Protein AF-A0A1N7IV45-F1 (afdb_monomer)

Solvent-accessible surface area (backbone atoms only — not comparable to full-atom values): 6564 Å² total; per-residue (Å²): 134,83,79,50,69,68,59,54,53,54,50,39,51,51,35,51,52,51,23,61,74,33,68,90,39,71,69,57,28,53,50,29,52,49,51,40,50,54,55,50,49,52,62,58,46,58,56,53,53,60,61,51,58,72,71,61,63,75,74,86,75,76,71,71,75,49,72,70,55,52,35,55,73,71,66,54,67,83,80,72,89,68,91,80,84,85,85,89,84,95,76,90,89,76,74,84,74,88,78,83,129

Radius of gyration: 33.2 Å; Cα contacts (8 Å, |Δi|>4): 28; chains: 1; bounding box: 61×57×72 Å

Mean predicted aligned error: 19.45 Å

pLDDT: mean 71.43, std 19.31, range [37.16, 96.38]

Sequence (101 aa):
MTVSNQQLLQRMNKEVEEALASHGDSARVREHVRAVQLLCDLVLEEEKTSAREEAFQPSDNNSKPTAAEVRKMMGEEPSKSKSTQKDSSDEDANGSSIFDF

InterPro domains:
  IPR035218 Protein of unknown function DUF5327 [PF17261] (1-101)

Secondary structure (DSSP, 8-state):
----HHHHHHHHHHHHHHHHHTTT-HHHHHHHHHHHHHHHHHHHHHHHHHHHHTT--------PPPHHHHHHHTT----------------------S---

Organism: NCBI:txid570947

Structure (mmCIF, N/CA/C/O backbone):
data_AF-A0A1N7IV45-F1
#
_entry.id   AF-A0A1N7IV45-F1
#
loop_
_atom_site.group_PDB
_atom_site.id
_atom_site.type_symbol
_atom_site.label_atom_id
_atom_site.label_alt_id
_atom_site.label_comp_id
_atom_site.label_asym_id
_atom_site.label_entity_id
_atom_site.label_seq_id
_atom_site.pdbx_PDB_ins_code
_atom_site.Cartn_x
_atom_site.Cartn_y
_atom_site.Cartn_z
_atom_site.occupancy
_atom_site.B_iso_or_equiv
_atom_site.auth_seq_id
_atom_site.auth_comp_id
_atom_site.auth_asym_id
_atom_site.auth_atom_id
_atom_site.pdbx_PDB_model_num
ATOM 1 N N . MET A 1 1 ? 0.639 1.103 18.678 1.00 45.38 1 MET A N 1
ATOM 2 C CA . MET A 1 1 ? 1.529 1.963 17.870 1.00 45.38 1 MET A CA 1
ATOM 3 C C . MET A 1 1 ? 0.661 2.579 16.792 1.00 45.38 1 MET A C 1
ATOM 5 O O . MET A 1 1 ? 0.274 1.855 15.892 1.00 45.38 1 MET A O 1
ATOM 9 N N . THR A 1 2 ? 0.273 3.844 16.925 1.00 55.59 2 THR A N 1
ATOM 10 C CA . THR A 1 2 ? -0.499 4.548 15.894 1.00 55.59 2 THR A CA 1
ATOM 11 C C . THR A 1 2 ? 0.498 5.095 14.881 1.00 55.59 2 THR A C 1
ATOM 13 O O . THR A 1 2 ? 1.224 6.052 15.155 1.00 55.59 2 THR A O 1
ATOM 16 N N . VAL A 1 3 ? 0.646 4.414 13.747 1.00 64.50 3 VAL A N 1
ATOM 17 C CA . VAL A 1 3 ? 1.438 4.962 12.643 1.00 64.50 3 VAL A CA 1
ATOM 18 C C . VAL A 1 3 ? 0.729 6.240 12.206 1.00 64.50 3 VAL A C 1
ATOM 20 O O . VAL A 1 3 ? -0.470 6.232 11.968 1.00 64.50 3 VAL A O 1
ATOM 23 N N . SER A 1 4 ? 1.436 7.369 12.169 1.00 83.62 4 SER A N 1
ATOM 24 C CA . SER A 1 4 ? 0.801 8.626 11.762 1.00 83.62 4 SER A CA 1
ATOM 25 C C . SER A 1 4 ? 0.451 8.561 10.275 1.00 83.62 4 SER A C 1
ATOM 27 O O . SER A 1 4 ? 1.296 8.163 9.470 1.00 83.62 4 SER A O 1
ATOM 29 N N . ASN A 1 5 ? -0.737 9.041 9.893 1.00 85.12 5 ASN A N 1
ATOM 30 C CA . ASN A 1 5 ? -1.139 9.204 8.489 1.00 85.12 5 ASN A CA 1
ATOM 31 C C . ASN A 1 5 ? -0.054 9.899 7.652 1.00 85.12 5 ASN A C 1
ATOM 33 O O . ASN A 1 5 ? 0.195 9.527 6.509 1.00 85.12 5 ASN A O 1
ATOM 37 N N . GLN A 1 6 ? 0.677 10.849 8.242 1.00 87.12 6 GLN A N 1
ATOM 38 C CA . GLN A 1 6 ? 1.796 11.515 7.579 1.00 87.12 6 GLN A CA 1
ATOM 39 C C . GLN A 1 6 ? 2.927 10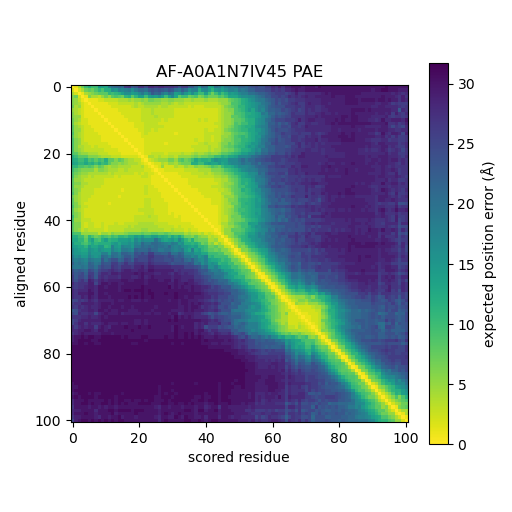.543 7.199 1.00 87.12 6 GLN A C 1
ATOM 41 O O . GLN A 1 6 ? 3.492 10.649 6.113 1.00 87.12 6 GLN A O 1
ATOM 46 N N . GLN A 1 7 ? 3.266 9.591 8.071 1.00 89.38 7 GLN A N 1
ATOM 47 C CA . GLN A 1 7 ? 4.306 8.593 7.805 1.00 89.38 7 GLN A CA 1
ATOM 48 C C . GLN A 1 7 ? 3.863 7.592 6.732 1.00 89.38 7 GLN A C 1
ATOM 50 O O . GLN A 1 7 ? 4.681 7.180 5.913 1.00 89.38 7 GLN A O 1
ATOM 55 N N . LEU A 1 8 ? 2.580 7.224 6.714 1.00 90.69 8 LEU A N 1
ATOM 56 C CA . LEU A 1 8 ? 1.987 6.379 5.674 1.00 90.69 8 LEU A CA 1
ATOM 57 C C . LEU A 1 8 ? 2.034 7.058 4.303 1.00 90.69 8 LEU A C 1
ATOM 59 O O . LEU A 1 8 ? 2.553 6.475 3.352 1.00 90.69 8 LEU A O 1
ATOM 63 N N . LEU A 1 9 ? 1.611 8.321 4.224 1.00 92.25 9 LEU A N 1
ATOM 64 C CA . LEU A 1 9 ? 1.676 9.113 2.993 1.00 92.25 9 LEU A CA 1
ATOM 65 C C . LEU A 1 9 ? 3.120 9.302 2.498 1.00 92.25 9 LEU A C 1
ATOM 67 O O . LEU A 1 9 ? 3.384 9.209 1.301 1.00 92.25 9 LEU A O 1
ATOM 71 N N . GLN A 1 10 ? 4.083 9.505 3.405 1.00 94.56 10 GLN A N 1
ATOM 72 C CA . GLN A 1 10 ? 5.504 9.555 3.039 1.00 94.56 10 GLN A CA 1
ATOM 73 C C . GLN A 1 10 ? 6.001 8.231 2.443 1.00 94.56 10 GLN A C 1
ATOM 75 O O . GLN A 1 10 ? 6.758 8.245 1.473 1.00 94.56 10 GLN A O 1
ATOM 80 N N . ARG A 1 11 ? 5.569 7.087 2.990 1.00 93.81 11 ARG A N 1
ATOM 81 C CA . ARG A 1 11 ? 5.919 5.768 2.441 1.00 93.81 11 ARG A CA 1
ATOM 82 C C . ARG A 1 11 ? 5.303 5.544 1.066 1.00 93.81 11 ARG A C 1
ATOM 84 O O . ARG A 1 11 ? 6.010 5.082 0.182 1.00 93.81 11 ARG A O 1
ATOM 91 N N . MET A 1 12 ? 4.044 5.930 0.862 1.00 94.81 12 MET A N 1
ATOM 92 C CA . MET A 1 12 ? 3.404 5.861 -0.457 1.00 94.81 12 MET A CA 1
ATOM 93 C C . MET A 1 12 ? 4.182 6.647 -1.512 1.00 94.81 12 MET A C 1
ATOM 95 O O . MET A 1 12 ? 4.446 6.118 -2.585 1.00 94.81 12 MET A O 1
ATOM 99 N N . ASN A 1 13 ? 4.594 7.882 -1.200 1.00 95.19 13 ASN A N 1
ATOM 100 C CA . ASN A 1 13 ? 5.396 8.685 -2.125 1.00 95.19 13 ASN A CA 1
ATOM 101 C C . ASN A 1 13 ? 6.703 7.988 -2.501 1.00 95.19 13 ASN A C 1
ATOM 103 O O . ASN A 1 13 ? 7.052 7.942 -3.676 1.00 95.19 13 ASN A O 1
ATOM 107 N N . LYS A 1 14 ? 7.391 7.396 -1.521 1.00 96.19 14 LYS A N 1
ATOM 108 C CA . LYS A 1 14 ? 8.626 6.656 -1.776 1.00 96.19 14 LYS A CA 1
ATOM 109 C C . LYS A 1 14 ? 8.399 5.459 -2.709 1.00 96.19 14 LYS A C 1
ATOM 111 O O . LYS A 1 14 ? 9.152 5.284 -3.659 1.00 96.19 14 LYS A O 1
ATOM 116 N N . GLU A 1 15 ? 7.345 4.675 -2.485 1.00 95.31 15 GLU A N 1
ATOM 117 C CA . GLU A 1 15 ? 6.999 3.543 -3.361 1.00 95.31 15 GLU A CA 1
ATOM 118 C C . GLU A 1 15 ? 6.660 4.000 -4.790 1.00 95.31 15 GLU A C 1
ATOM 120 O O . GLU A 1 15 ? 7.041 3.352 -5.764 1.00 95.31 15 GLU A O 1
ATOM 125 N N . VAL A 1 16 ? 5.990 5.148 -4.945 1.00 95.25 16 VAL A N 1
ATOM 126 C CA . VAL A 1 16 ? 5.707 5.737 -6.265 1.00 95.25 16 VAL A CA 1
ATOM 127 C C . VAL A 1 16 ? 6.993 6.194 -6.958 1.00 95.25 16 VAL A C 1
ATOM 129 O O . VAL A 1 16 ? 7.166 5.940 -8.150 1.00 95.25 16 VAL A O 1
ATOM 132 N N . GLU A 1 17 ? 7.915 6.833 -6.237 1.00 96.06 17 GLU A N 1
ATOM 133 C CA . GLU A 1 17 ? 9.225 7.222 -6.772 1.00 96.06 17 GLU A CA 1
ATOM 134 C C . GLU A 1 17 ? 10.044 6.001 -7.219 1.00 96.06 17 GLU A C 1
ATOM 136 O O . GLU A 1 17 ? 10.626 6.014 -8.306 1.00 96.06 17 GLU A O 1
ATOM 141 N N . GLU A 1 18 ? 10.044 4.918 -6.438 1.00 94.25 18 GLU A N 1
ATOM 142 C CA . GLU A 1 18 ? 10.729 3.666 -6.784 1.00 94.25 18 GLU A CA 1
ATOM 143 C C . GLU A 1 18 ? 10.085 2.958 -7.989 1.00 94.25 18 GLU A C 1
ATOM 145 O O . GLU A 1 18 ? 10.796 2.444 -8.864 1.00 94.25 18 GLU A O 1
ATOM 150 N N . ALA A 1 19 ? 8.754 3.008 -8.111 1.00 93.25 19 ALA A N 1
ATOM 151 C CA . ALA A 1 19 ? 8.042 2.529 -9.294 1.00 93.25 19 ALA A CA 1
ATOM 152 C C . ALA A 1 19 ? 8.437 3.320 -10.551 1.00 93.25 19 ALA A C 1
ATOM 154 O O . ALA A 1 19 ? 8.705 2.730 -11.599 1.00 93.25 19 ALA A O 1
ATOM 155 N N . LEU A 1 20 ? 8.517 4.650 -10.445 1.00 93.00 20 LEU A N 1
ATOM 156 C CA . LEU A 1 20 ? 8.948 5.523 -11.539 1.00 93.00 20 LEU A CA 1
ATOM 157 C C . LEU A 1 20 ? 10.416 5.274 -11.912 1.00 93.00 20 LEU A C 1
ATOM 159 O O . LEU A 1 20 ? 10.754 5.217 -13.096 1.00 93.00 20 LEU A O 1
ATOM 163 N N . ALA A 1 21 ? 11.291 5.054 -10.930 1.00 93.00 21 ALA A N 1
ATOM 164 C CA . ALA A 1 21 ? 12.682 4.679 -11.175 1.00 93.00 21 ALA A CA 1
ATOM 165 C C . ALA A 1 21 ? 12.793 3.315 -11.883 1.00 93.00 21 ALA A C 1
ATOM 167 O O . ALA A 1 21 ? 13.651 3.132 -12.746 1.00 93.00 21 ALA A O 1
ATOM 168 N N . SER A 1 22 ? 11.879 2.389 -11.583 1.00 89.25 22 SER A N 1
ATOM 169 C CA . SER A 1 22 ? 11.828 1.031 -12.138 1.00 89.25 22 SER A CA 1
ATOM 170 C C . SER A 1 22 ? 11.003 0.902 -13.427 1.00 89.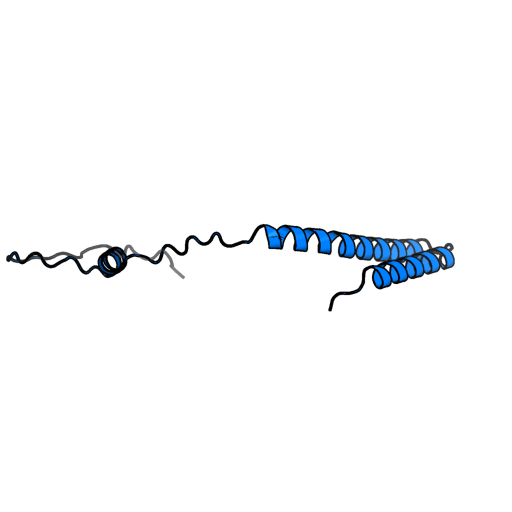25 22 SER A C 1
ATOM 172 O O . SER A 1 22 ? 10.670 -0.213 -13.819 1.00 89.25 22 SER A O 1
ATOM 174 N N . HIS A 1 23 ? 10.695 2.004 -14.123 1.00 79.94 23 HIS A N 1
ATOM 175 C CA . HIS A 1 23 ? 9.844 2.048 -15.329 1.00 79.94 23 HIS A CA 1
ATOM 176 C C . HIS A 1 23 ? 10.230 1.075 -16.463 1.00 79.94 23 HIS A C 1
ATOM 178 O O . HIS A 1 23 ? 9.399 0.779 -17.320 1.00 79.94 23 HIS A O 1
ATOM 184 N N . GLY A 1 24 ? 11.468 0.572 -16.486 1.00 84.75 24 GLY A N 1
ATOM 185 C CA . GLY A 1 24 ? 11.923 -0.446 -17.440 1.00 84.75 24 GLY A CA 1
ATOM 186 C C . GLY A 1 24 ? 11.504 -1.885 -17.106 1.00 84.75 24 GLY A C 1
ATOM 187 O O . GLY A 1 24 ? 11.592 -2.752 -17.972 1.00 84.75 24 GLY A O 1
ATOM 188 N N . ASP A 1 25 ? 11.039 -2.154 -15.883 1.00 92.50 25 ASP A N 1
ATOM 189 C CA . ASP A 1 25 ? 10.641 -3.482 -15.411 1.00 92.50 25 ASP A CA 1
ATOM 190 C C . ASP A 1 25 ? 9.188 -3.482 -14.913 1.00 92.50 25 ASP A C 1
ATOM 192 O O . ASP A 1 25 ? 8.866 -3.115 -13.780 1.00 92.50 25 ASP A O 1
ATOM 196 N N . SER A 1 26 ? 8.289 -3.962 -15.773 1.00 91.25 26 SER A N 1
ATOM 197 C CA . SER A 1 26 ? 6.855 -4.059 -15.483 1.00 91.25 26 SER A CA 1
ATOM 198 C C . SER A 1 26 ? 6.532 -4.958 -14.279 1.00 91.25 26 SER A C 1
ATOM 200 O O . SER A 1 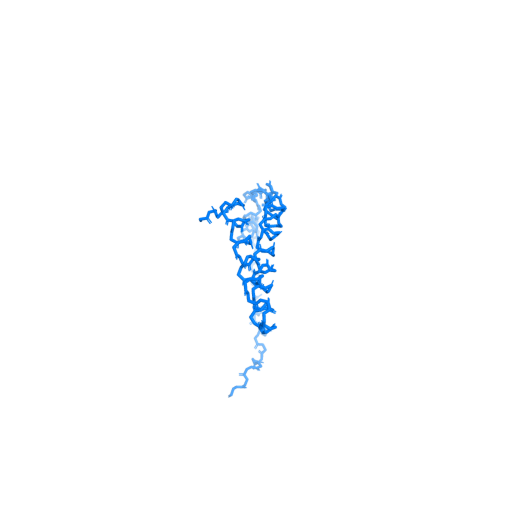26 ? 5.495 -4.775 -13.637 1.00 91.25 26 SER A O 1
ATOM 202 N N . ALA A 1 27 ? 7.378 -5.937 -13.939 1.00 93.38 27 ALA A N 1
ATOM 203 C CA . ALA A 1 27 ? 7.156 -6.760 -12.754 1.00 93.38 27 ALA A CA 1
ATOM 204 C C . ALA A 1 27 ? 7.373 -5.942 -11.475 1.00 93.38 27 ALA A C 1
ATOM 206 O O . ALA A 1 27 ? 6.486 -5.925 -10.621 1.00 93.38 27 ALA A O 1
ATOM 207 N N . ARG A 1 28 ? 8.479 -5.193 -11.401 1.00 92.00 28 ARG A N 1
ATOM 208 C CA . ARG A 1 28 ? 8.791 -4.314 -10.263 1.00 92.00 28 ARG A CA 1
ATOM 209 C C . ARG A 1 28 ? 7.803 -3.169 -10.109 1.00 92.00 28 ARG A C 1
ATOM 211 O O . ARG A 1 28 ? 7.338 -2.912 -9.007 1.00 92.00 28 ARG A O 1
ATOM 218 N N . VAL A 1 29 ? 7.395 -2.536 -11.210 1.00 93.69 29 VAL A N 1
ATOM 219 C CA . VAL A 1 29 ? 6.358 -1.489 -11.162 1.00 93.69 29 VAL A CA 1
ATOM 220 C C . VAL A 1 29 ? 5.065 -2.028 -10.543 1.00 93.69 29 VAL A C 1
ATOM 222 O O . VAL A 1 29 ? 4.467 -1.377 -9.690 1.00 93.69 29 VAL A O 1
ATOM 225 N N . ARG A 1 30 ? 4.637 -3.242 -10.919 1.00 94.56 30 ARG A N 1
ATOM 226 C CA . ARG A 1 30 ? 3.432 -3.864 -10.342 1.00 94.56 30 ARG A CA 1
ATOM 227 C C . ARG A 1 30 ? 3.587 -4.194 -8.859 1.00 94.56 30 ARG A C 1
ATOM 229 O O . ARG A 1 30 ? 2.589 -4.163 -8.146 1.00 94.56 30 ARG A O 1
ATOM 236 N N . GLU A 1 31 ? 4.790 -4.523 -8.406 1.00 94.75 31 GLU A N 1
ATOM 237 C CA . GLU A 1 31 ? 5.077 -4.775 -6.993 1.00 94.75 31 GLU A CA 1
ATOM 238 C C . GLU A 1 31 ? 4.941 -3.494 -6.160 1.00 94.75 31 GLU A C 1
ATOM 240 O O . GLU A 1 31 ? 4.159 -3.475 -5.210 1.00 94.75 31 GLU A O 1
ATOM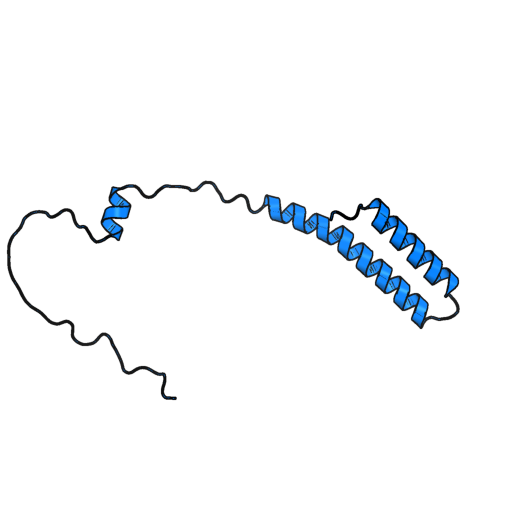 245 N N . HIS A 1 32 ? 5.578 -2.399 -6.581 1.00 94.81 32 HIS A N 1
ATOM 246 C CA . HIS A 1 32 ? 5.455 -1.101 -5.907 1.00 94.81 32 HIS A CA 1
ATOM 247 C C . HIS A 1 32 ? 4.009 -0.582 -5.905 1.00 94.81 32 HIS A C 1
ATOM 249 O O . HIS A 1 32 ? 3.512 -0.102 -4.889 1.00 94.81 32 HIS A O 1
ATOM 255 N N . VAL A 1 33 ? 3.272 -0.752 -7.008 1.00 94.38 33 VAL A N 1
ATOM 256 C CA . VAL A 1 33 ? 1.845 -0.384 -7.061 1.00 94.38 33 VAL A CA 1
ATOM 257 C C . VAL A 1 33 ? 1.007 -1.212 -6.078 1.00 94.38 33 VAL A C 1
ATOM 259 O O . VAL A 1 33 ? 0.119 -0.663 -5.426 1.00 94.38 33 VAL A O 1
ATOM 262 N N . ARG A 1 34 ? 1.293 -2.512 -5.915 1.00 96.38 34 ARG A N 1
ATOM 263 C CA . ARG A 1 34 ? 0.629 -3.341 -4.892 1.00 96.38 34 ARG A CA 1
ATOM 264 C C . ARG A 1 34 ? 0.962 -2.871 -3.479 1.00 96.38 34 ARG A C 1
ATOM 266 O O . ARG A 1 34 ? 0.070 -2.867 -2.635 1.00 96.38 34 ARG A O 1
ATOM 273 N N . ALA A 1 35 ? 2.204 -2.461 -3.223 1.00 94.88 35 ALA A N 1
ATOM 274 C CA . ALA A 1 35 ? 2.593 -1.897 -1.934 1.00 94.88 35 ALA A CA 1
ATOM 275 C C . ALA A 1 35 ? 1.798 -0.617 -1.626 1.00 94.88 35 ALA A C 1
ATOM 277 O O . ALA A 1 35 ? 1.231 -0.497 -0.544 1.00 94.88 35 ALA A O 1
ATOM 278 N N . VAL A 1 36 ? 1.660 0.292 -2.597 1.00 95.38 36 VAL A N 1
ATOM 279 C CA . VAL A 1 36 ? 0.824 1.497 -2.453 1.00 95.38 36 VAL A CA 1
ATOM 280 C C . VAL A 1 36 ? -0.635 1.135 -2.166 1.00 95.38 36 VAL A C 1
ATOM 282 O O . VAL A 1 36 ? -1.230 1.723 -1.267 1.00 95.38 36 VAL A O 1
ATOM 285 N N . GLN A 1 37 ? -1.199 0.147 -2.869 1.00 95.94 37 GLN A N 1
ATOM 286 C CA . GLN A 1 37 ? -2.568 -0.315 -2.623 1.00 95.94 37 GLN A CA 1
ATOM 287 C C . GLN A 1 37 ? -2.759 -0.799 -1.176 1.00 95.94 37 GLN A C 1
ATOM 289 O O . GLN A 1 37 ? -3.689 -0.357 -0.509 1.00 95.94 37 GLN A O 1
ATOM 294 N N . LEU A 1 38 ? -1.848 -1.631 -0.666 1.00 94.38 38 LEU A N 1
ATOM 295 C CA . LEU A 1 38 ? -1.876 -2.108 0.724 1.00 94.38 38 LEU A CA 1
ATOM 296 C C . LEU A 1 38 ? -1.802 -0.958 1.738 1.00 94.38 38 LEU A C 1
ATOM 298 O O . LEU A 1 38 ? -2.496 -0.979 2.753 1.00 94.38 38 LEU A O 1
ATOM 302 N N . LEU A 1 39 ? -0.970 0.053 1.471 1.00 92.56 39 LEU A N 1
ATOM 303 C CA . LEU A 1 39 ? -0.875 1.234 2.330 1.00 92.56 39 LEU A CA 1
ATOM 304 C C . LEU A 1 39 ? -2.180 2.045 2.314 1.00 92.56 39 LEU A C 1
ATOM 306 O O . LEU A 1 39 ? -2.568 2.571 3.354 1.00 92.56 39 LEU A O 1
ATOM 310 N N . CYS A 1 40 ? -2.863 2.143 1.167 1.00 92.75 40 CYS A N 1
ATOM 311 C CA . CYS A 1 40 ? -4.174 2.796 1.072 1.00 92.75 40 CYS A CA 1
ATOM 312 C C . CYS A 1 40 ? -5.222 2.041 1.888 1.00 92.75 40 CYS A C 1
ATOM 314 O O . CYS A 1 40 ? -5.969 2.659 2.644 1.00 92.75 40 CYS A O 1
ATOM 316 N N . ASP A 1 41 ? -5.257 0.716 1.747 1.00 91.69 41 ASP A N 1
ATOM 317 C CA . ASP A 1 41 ? -6.215 -0.134 2.449 1.00 91.69 41 ASP A CA 1
ATOM 318 C C . ASP A 1 41 ? -6.057 0.011 3.971 1.00 91.69 41 ASP A C 1
ATOM 320 O O . ASP A 1 41 ? -7.050 0.194 4.671 1.00 91.69 41 ASP A O 1
ATOM 324 N N . LEU A 1 42 ? -4.818 0.061 4.475 1.00 89.56 42 LEU A N 1
ATOM 325 C CA . LEU A 1 42 ? -4.541 0.255 5.901 1.00 89.56 42 LEU A CA 1
ATOM 326 C C . LEU A 1 42 ? -5.084 1.590 6.439 1.00 89.56 42 LEU A C 1
ATOM 328 O O . LEU A 1 42 ? -5.692 1.616 7.506 1.00 89.56 42 LEU A O 1
ATOM 332 N N . VAL A 1 43 ? -4.916 2.688 5.695 1.00 87.94 43 VAL A N 1
ATOM 333 C CA . VAL A 1 43 ? -5.437 4.011 6.096 1.00 87.94 43 VAL A CA 1
ATOM 334 C C . VAL A 1 43 ? -6.971 4.010 6.145 1.00 87.94 43 VAL A C 1
ATOM 336 O O . VAL A 1 43 ? -7.565 4.600 7.045 1.00 87.94 43 VAL A O 1
ATOM 339 N N . LEU A 1 44 ? -7.623 3.333 5.197 1.00 87.56 44 LEU A N 1
ATOM 340 C CA . LEU A 1 44 ? -9.086 3.269 5.110 1.00 87.56 44 LEU A CA 1
ATOM 341 C C . LEU A 1 44 ? -9.711 2.280 6.111 1.00 87.56 44 LEU A C 1
ATOM 343 O O . LEU A 1 44 ? -10.888 2.408 6.459 1.00 87.56 44 LEU A O 1
ATOM 347 N N . GLU A 1 45 ? -8.967 1.270 6.562 1.00 81.00 45 GLU A N 1
ATOM 348 C CA . GLU A 1 45 ? -9.421 0.329 7.592 1.00 81.00 45 GLU A CA 1
ATOM 349 C C . GLU A 1 45 ? -9.465 0.962 8.990 1.00 81.00 45 GLU A C 1
ATOM 351 O O . GLU A 1 45 ? -10.415 0.691 9.730 1.00 81.00 45 GLU A O 1
ATOM 356 N N . GLU A 1 46 ? -8.525 1.854 9.328 1.00 67.62 46 GLU A N 1
ATOM 357 C CA . GLU A 1 46 ? -8.516 2.575 10.615 1.00 67.62 46 GLU A CA 1
ATOM 358 C C . GLU A 1 46 ? -9.779 3.446 10.822 1.00 67.62 46 GLU A C 1
ATOM 360 O O . GLU A 1 46 ? -10.293 3.567 11.943 1.00 67.62 46 GLU A O 1
ATOM 365 N N . GLU A 1 47 ? -10.355 3.998 9.745 1.00 59.91 47 GLU A N 1
ATOM 366 C CA . GLU A 1 47 ? -11.641 4.713 9.811 1.00 59.91 47 GLU A CA 1
ATOM 367 C C . GLU A 1 47 ? -12.811 3.768 10.141 1.00 59.91 47 GLU A C 1
ATOM 369 O O . GLU A 1 47 ? -13.715 4.120 10.905 1.00 59.91 47 GLU A O 1
ATOM 374 N N . LYS A 1 48 ? -12.793 2.536 9.615 1.00 58.78 48 LYS A N 1
ATOM 375 C CA . LYS A 1 48 ? -13.868 1.552 9.833 1.00 58.78 48 LYS A CA 1
ATOM 376 C C . LYS A 1 48 ? -13.852 0.966 11.240 1.00 58.78 48 LYS A C 1
ATOM 378 O O . LYS A 1 48 ? -14.920 0.670 11.778 1.00 58.78 48 LYS A O 1
ATOM 383 N N . THR A 1 49 ? -12.678 0.783 11.843 1.00 55.34 49 THR A N 1
ATOM 384 C CA . THR A 1 49 ? -12.575 0.307 13.231 1.00 55.34 49 THR A CA 1
ATOM 385 C C . THR A 1 49 ? -13.061 1.364 14.215 1.00 55.34 49 THR A C 1
ATOM 387 O O . THR A 1 49 ? -13.845 1.036 15.102 1.00 55.34 49 THR A O 1
ATOM 390 N N . SER A 1 50 ? -12.729 2.637 13.983 1.00 54.28 50 SER A N 1
ATOM 391 C CA . SER A 1 50 ? -13.209 3.753 14.812 1.00 54.28 50 SER A CA 1
ATOM 392 C C . SER A 1 50 ? -14.740 3.895 14.762 1.00 54.28 50 SER A C 1
ATOM 394 O O . SER A 1 50 ? -15.384 4.097 15.787 1.00 54.28 50 SER A O 1
ATOM 396 N N . ALA A 1 51 ? -15.357 3.692 13.592 1.00 53.34 51 ALA A N 1
ATOM 397 C CA . ALA A 1 51 ? -16.818 3.707 13.458 1.00 53.34 51 ALA A CA 1
ATOM 398 C C . ALA A 1 51 ? -17.516 2.487 14.100 1.00 53.34 51 ALA A C 1
ATOM 400 O O . ALA A 1 51 ? -18.693 2.559 14.454 1.00 53.34 51 ALA A O 1
ATOM 401 N N . ARG A 1 52 ? -16.816 1.353 14.249 1.00 51.84 52 ARG A N 1
ATOM 402 C CA . ARG A 1 52 ? -17.363 0.128 14.856 1.00 51.84 52 ARG A CA 1
ATOM 403 C C . ARG A 1 52 ? -17.275 0.132 16.383 1.00 51.84 52 ARG A C 1
ATOM 405 O O . ARG A 1 52 ? -18.119 -0.489 17.025 1.00 51.84 52 ARG A O 1
ATOM 412 N N . GLU A 1 53 ? -16.303 0.834 16.958 1.00 50.44 53 GLU A N 1
ATOM 413 C CA . GLU A 1 53 ? -16.177 1.000 18.412 1.00 50.44 53 GLU A CA 1
ATOM 414 C C . GLU A 1 53 ? -17.290 1.892 18.995 1.00 50.44 53 GLU A C 1
ATOM 416 O O . GLU A 1 53 ? -17.804 1.600 20.072 1.00 50.44 53 GLU A O 1
ATOM 421 N N . GLU A 1 54 ? -17.783 2.877 18.237 1.00 52.56 54 GLU A N 1
ATOM 422 C CA . GLU A 1 54 ? -18.959 3.693 18.602 1.00 52.56 54 GLU A CA 1
ATOM 423 C C . GLU A 1 54 ? -20.280 2.888 18.614 1.00 52.56 54 GLU A C 1
ATOM 425 O O . GLU A 1 54 ? -21.235 3.248 19.305 1.00 52.56 54 GLU A O 1
ATOM 430 N N . ALA A 1 55 ? -20.349 1.768 17.882 1.00 53.91 55 ALA A N 1
ATOM 431 C CA . ALA A 1 55 ? -21.537 0.909 17.803 1.00 53.91 55 ALA A CA 1
ATOM 432 C C . ALA A 1 55 ? -21.597 -0.168 18.904 1.00 53.91 55 ALA A C 1
ATOM 434 O O . ALA A 1 55 ? -22.595 -0.881 19.015 1.00 53.91 55 ALA A O 1
ATOM 435 N N . PHE A 1 56 ? -20.547 -0.291 19.719 1.00 49.22 56 PHE A N 1
ATOM 436 C CA . PHE A 1 56 ? -20.475 -1.210 20.854 1.00 49.22 56 PHE A CA 1
ATOM 437 C C . PHE A 1 56 ? -20.453 -0.437 22.177 1.00 49.22 56 PHE A C 1
ATOM 439 O O . PHE A 1 56 ? -19.685 -0.744 23.082 1.00 49.22 56 PHE A O 1
ATOM 446 N N . GLN A 1 57 ? -21.340 0.548 22.334 1.00 52.34 57 GLN A N 1
ATOM 447 C CA . GLN A 1 57 ? -21.798 0.877 23.680 1.00 52.34 57 GLN A CA 1
ATOM 448 C C . GLN A 1 57 ? -22.659 -0.302 24.151 1.00 52.34 57 GLN A C 1
ATOM 450 O O . GLN A 1 57 ? -23.741 -0.508 23.587 1.00 52.34 57 GLN A O 1
ATOM 455 N N . PRO A 1 58 ? -22.226 -1.116 25.137 1.00 54.03 58 PRO A N 1
ATOM 456 C CA . PRO A 1 58 ? -23.158 -2.010 25.792 1.00 54.03 58 PRO A CA 1
ATOM 457 C C . PRO A 1 58 ? -24.232 -1.100 26.377 1.00 54.03 58 PRO A C 1
ATOM 459 O O . PRO A 1 58 ? -23.953 -0.280 27.247 1.00 54.03 58 PRO A O 1
ATOM 462 N N . SER A 1 59 ? -25.447 -1.180 25.834 1.00 52.41 59 SER A N 1
ATOM 463 C CA . SER A 1 59 ? -26.591 -0.543 26.469 1.00 52.41 59 SER A CA 1
ATOM 464 C C . SER A 1 59 ? -26.571 -0.977 27.926 1.00 52.41 59 SER A C 1
ATOM 466 O O . SER A 1 59 ? -26.505 -2.176 28.204 1.00 52.41 59 SER A O 1
ATOM 468 N N . ASP A 1 60 ? -26.578 0.003 28.823 1.00 49.97 60 ASP A N 1
ATOM 469 C CA . ASP A 1 60 ? -26.610 -0.120 30.278 1.00 49.97 60 ASP A CA 1
ATOM 470 C C . ASP A 1 60 ? -27.935 -0.763 30.745 1.00 49.97 60 ASP A C 1
ATOM 472 O O . ASP A 1 60 ? -28.647 -0.272 31.612 1.00 49.97 60 ASP A O 1
ATOM 476 N N . ASN A 1 61 ? -28.289 -1.919 30.187 1.00 52.62 61 ASN A N 1
ATOM 477 C CA . ASN A 1 61 ? -29.305 -2.817 30.710 1.00 52.62 61 ASN A CA 1
ATOM 478 C C . ASN A 1 61 ? -28.677 -3.688 31.801 1.00 52.62 61 ASN A C 1
ATOM 480 O O . ASN A 1 61 ? -28.894 -4.897 31.863 1.00 52.62 61 ASN A O 1
ATOM 484 N N . ASN A 1 62 ? -27.923 -3.062 32.708 1.00 51.53 62 ASN A N 1
ATOM 485 C CA . ASN A 1 62 ? -27.615 -3.632 34.010 1.00 51.53 62 ASN A CA 1
ATOM 486 C C . ASN A 1 62 ? -28.880 -3.571 34.881 1.00 51.53 62 ASN A C 1
ATOM 488 O O . ASN A 1 62 ? -28.917 -2.944 35.941 1.00 51.53 62 ASN A O 1
ATOM 492 N N . SER A 1 63 ? -29.947 -4.219 34.410 1.00 62.34 63 SER A N 1
ATOM 493 C CA . SER A 1 63 ? -31.070 -4.582 35.253 1.00 62.34 63 SER A CA 1
ATOM 494 C C . SER A 1 63 ? -30.559 -5.705 36.140 1.00 62.34 63 SER A C 1
ATOM 496 O O . SER A 1 63 ? -30.664 -6.884 35.805 1.00 62.34 63 SER A O 1
ATOM 498 N N . LYS A 1 64 ? -29.894 -5.324 37.238 1.00 65.81 64 LYS A N 1
ATOM 499 C CA . LYS A 1 64 ? -29.476 -6.261 38.278 1.00 65.81 64 LYS A CA 1
ATOM 500 C C . LYS A 1 64 ? -30.701 -7.113 38.617 1.00 65.81 64 LYS A C 1
ATOM 502 O O . LYS A 1 64 ? -31.724 -6.529 38.987 1.00 65.81 64 LYS A O 1
ATOM 507 N N . PRO A 1 65 ? -30.635 -8.446 38.469 1.00 64.31 65 PRO A N 1
ATOM 508 C CA . PRO A 1 65 ? -31.774 -9.293 38.768 1.00 64.31 65 PRO A CA 1
ATOM 509 C C . PRO A 1 65 ? -32.185 -9.035 40.214 1.00 64.31 65 PRO A C 1
ATOM 511 O O . PRO A 1 65 ? -31.349 -8.994 41.124 1.00 64.31 65 PRO A O 1
ATOM 514 N N . THR A 1 66 ? -33.473 -8.774 40.423 1.00 73.81 66 THR A N 1
ATOM 515 C CA . THR A 1 66 ? -33.975 -8.518 41.773 1.00 73.81 66 THR A CA 1
ATOM 516 C C . THR A 1 66 ? -33.778 -9.766 42.632 1.00 73.81 66 THR A C 1
ATOM 518 O O . THR A 1 66 ? -33.794 -10.891 42.135 1.00 73.81 66 THR A O 1
ATOM 521 N N . ALA A 1 67 ? -33.609 -9.592 43.946 1.00 72.12 67 ALA A N 1
ATOM 522 C CA . ALA A 1 67 ? -33.383 -10.715 44.863 1.00 72.12 67 ALA A CA 1
ATOM 523 C C . ALA A 1 67 ? -34.477 -11.802 44.764 1.00 72.12 67 ALA A C 1
ATOM 525 O O . ALA A 1 67 ? -34.201 -12.981 44.962 1.00 72.12 67 ALA A O 1
ATOM 526 N N . ALA A 1 68 ? -35.705 -11.418 44.399 1.00 71.44 68 ALA A N 1
ATOM 527 C CA . ALA A 1 68 ? -36.809 -12.342 44.147 1.00 71.44 68 ALA A CA 1
ATOM 528 C C . ALA A 1 68 ? -36.606 -13.204 42.884 1.00 71.44 68 ALA A C 1
ATOM 530 O O . ALA A 1 68 ? -36.958 -14.381 42.877 1.00 71.44 68 ALA A O 1
ATOM 531 N N . GLU A 1 69 ? -36.018 -12.637 41.833 1.00 73.38 69 GLU A N 1
ATOM 532 C CA . GLU A 1 69 ? -35.702 -13.319 40.573 1.00 73.38 69 GLU A CA 1
ATOM 533 C C . GLU A 1 69 ? -34.548 -14.308 40.747 1.00 73.38 69 GLU A C 1
ATOM 535 O O . GLU A 1 69 ? -34.650 -15.458 40.323 1.00 73.38 69 GLU A O 1
ATOM 540 N N . VAL A 1 70 ? -33.496 -13.893 41.462 1.00 77.56 70 VAL A N 1
ATOM 541 C CA . VAL A 1 70 ? -32.357 -14.761 41.806 1.00 77.56 70 VAL A CA 1
ATOM 542 C C . VAL A 1 70 ? -32.817 -15.947 42.655 1.00 77.56 70 VAL A C 1
ATOM 544 O O . VAL A 1 70 ? -32.429 -17.084 42.395 1.00 77.56 70 VAL A O 1
ATOM 547 N N . ARG A 1 71 ? -33.707 -15.708 43.627 1.00 74.12 71 ARG A N 1
ATOM 548 C CA . ARG A 1 71 ? -34.263 -16.767 44.477 1.00 74.12 71 ARG A CA 1
ATOM 549 C C . ARG A 1 71 ? -35.079 -17.791 43.684 1.00 74.12 71 ARG A C 1
ATOM 551 O O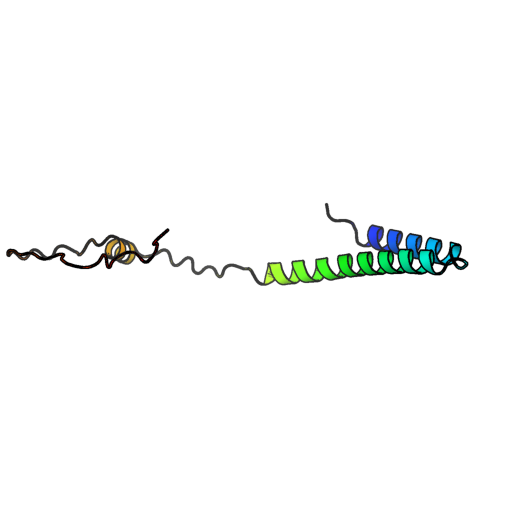 . ARG A 1 71 ? -34.968 -18.989 43.927 1.00 74.12 71 ARG A O 1
ATOM 558 N N . LYS A 1 72 ? -35.845 -17.324 42.693 1.00 76.50 72 LYS A N 1
ATOM 559 C CA . LYS A 1 72 ? -36.620 -18.186 41.793 1.00 76.50 72 LYS A CA 1
ATOM 560 C C . LYS A 1 72 ? -35.723 -19.027 40.877 1.00 76.50 72 LYS A C 1
ATOM 562 O O . LYS A 1 72 ? -36.051 -20.178 40.614 1.00 76.50 72 LYS A O 1
ATOM 567 N N . MET A 1 73 ? -34.585 -18.488 40.429 1.00 73.75 73 MET A N 1
ATOM 568 C CA . MET A 1 73 ? -33.589 -19.243 39.653 1.00 73.75 73 MET A CA 1
ATOM 569 C C . MET A 1 73 ? -32.836 -20.282 40.496 1.00 73.75 73 MET A C 1
ATOM 571 O O . MET A 1 73 ? -32.509 -21.348 39.986 1.00 73.75 73 MET A O 1
ATOM 575 N N . MET A 1 74 ? -32.600 -20.009 41.784 1.00 75.88 74 MET A N 1
ATOM 576 C CA . MET A 1 74 ? -32.007 -20.970 42.728 1.00 75.88 74 MET A CA 1
ATOM 577 C C . MET A 1 74 ? -32.967 -22.092 43.162 1.00 75.88 74 MET A C 1
ATOM 579 O O . MET A 1 74 ? -32.596 -22.920 43.990 1.00 75.88 74 MET A O 1
ATOM 583 N N . GLY A 1 75 ? -34.189 -22.139 42.616 1.00 65.38 75 GLY A N 1
ATOM 584 C CA . GLY A 1 75 ? -35.176 -23.167 42.951 1.00 65.38 75 GLY A CA 1
ATOM 585 C C . GLY A 1 75 ? -35.723 -23.050 44.375 1.00 65.38 75 GLY A C 1
ATOM 586 O O . GLY A 1 75 ? -36.363 -23.975 44.868 1.00 65.38 75 GLY A O 1
ATOM 587 N N . GLU A 1 76 ? -35.494 -21.920 45.047 1.00 60.72 76 GLU A N 1
ATOM 588 C CA . GLU A 1 76 ? -36.018 -21.681 46.384 1.00 60.72 76 GLU A CA 1
ATOM 589 C C . GLU A 1 76 ? -37.447 -21.139 46.255 1.00 60.72 76 GLU A C 1
ATOM 591 O O . GLU A 1 76 ? -37.708 -19.931 46.261 1.00 60.72 76 GLU A O 1
ATOM 596 N N . GLU A 1 77 ? -38.408 -22.046 46.089 1.00 61.47 77 GLU A N 1
ATOM 597 C CA . GLU A 1 77 ? -39.809 -21.689 46.275 1.00 61.47 77 GLU A CA 1
ATOM 598 C C . GLU A 1 77 ? -39.995 -21.158 47.706 1.00 61.47 77 GLU A C 1
ATOM 600 O O . GLU A 1 77 ? -39.468 -21.753 48.654 1.00 61.47 77 GLU A O 1
ATOM 605 N N . PRO A 1 78 ? -40.731 -20.049 47.923 1.00 49.78 78 PRO A N 1
ATOM 606 C CA . PRO A 1 78 ? -41.126 -19.687 49.270 1.00 49.78 78 PRO A CA 1
ATOM 607 C C . PRO A 1 78 ? -41.960 -20.847 49.794 1.00 49.78 78 PRO A C 1
ATOM 609 O O . PRO A 1 78 ? -43.066 -21.089 49.309 1.00 49.78 78 PRO A O 1
ATOM 612 N N . SER A 1 79 ? -41.394 -21.569 50.757 1.00 48.84 79 SER A N 1
ATOM 613 C CA . SER A 1 79 ? -42.013 -22.686 51.447 1.00 48.84 79 SER A CA 1
ATOM 614 C C . SER A 1 79 ? -43.310 -22.211 52.097 1.00 48.84 79 SER A C 1
ATOM 616 O O . SER A 1 79 ? -43.379 -21.826 53.263 1.00 48.84 79 SER A O 1
ATOM 618 N N . LYS A 1 80 ? -44.391 -22.238 51.316 1.00 45.56 80 LYS A N 1
ATOM 619 C CA . LYS A 1 80 ? -45.738 -22.335 51.848 1.00 45.56 80 LYS A CA 1
ATOM 620 C C . LYS A 1 80 ? -45.788 -23.703 52.495 1.00 45.56 80 LYS A C 1
ATOM 622 O O . LYS A 1 80 ? -45.934 -24.721 51.829 1.00 45.56 80 LYS A O 1
ATOM 627 N N . SER A 1 81 ? -45.606 -23.693 53.805 1.00 47.94 81 SER A N 1
ATOM 628 C CA . SER A 1 81 ? -45.927 -24.782 54.706 1.00 47.94 81 SER A CA 1
ATOM 629 C C . SER A 1 81 ? -47.257 -25.422 54.306 1.00 47.94 81 SER A C 1
ATOM 631 O O . SER A 1 81 ? -48.335 -24.895 54.577 1.00 47.94 81 SER A O 1
ATOM 633 N N . LYS A 1 82 ? -47.178 -26.572 53.639 1.00 38.41 82 LYS A N 1
ATOM 634 C CA . LYS A 1 82 ? -48.256 -27.551 53.566 1.00 38.41 82 LYS A CA 1
ATOM 635 C C . LYS A 1 82 ? -47.654 -28.924 53.296 1.00 38.41 82 LYS A C 1
ATOM 637 O O . LYS A 1 82 ? -47.208 -29.242 52.205 1.00 38.41 82 LYS A O 1
ATOM 642 N N . SER A 1 83 ? -47.607 -29.678 54.386 1.00 43.47 83 SER A N 1
ATOM 643 C CA . SER A 1 83 ? -47.690 -31.132 54.466 1.00 43.47 83 SER A CA 1
ATOM 644 C C . SER A 1 83 ? -48.214 -31.830 53.202 1.00 43.47 83 SER A C 1
ATOM 646 O O . SER A 1 83 ? -49.280 -31.458 52.706 1.00 43.47 83 SER A O 1
ATOM 648 N N . THR A 1 84 ? -47.519 -32.898 52.787 1.00 37.16 84 THR A N 1
ATOM 649 C CA . THR A 1 84 ? -48.023 -34.293 52.730 1.00 37.16 84 THR A CA 1
ATOM 650 C C . THR A 1 84 ? -47.392 -35.075 51.561 1.00 37.16 84 THR A C 1
ATOM 652 O O . THR A 1 84 ? -47.666 -34.798 50.406 1.00 37.16 84 THR A O 1
ATOM 655 N N . GLN A 1 85 ? -46.553 -36.0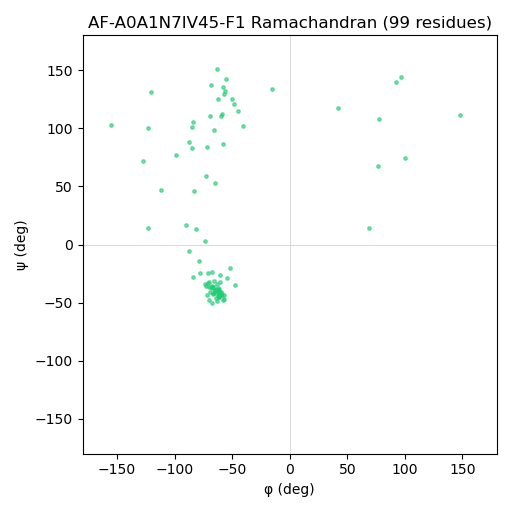57 51.918 1.00 38.72 85 GLN A N 1
ATOM 656 C CA . GLN A 1 85 ? -46.328 -37.377 51.291 1.00 38.72 85 GLN A CA 1
ATOM 657 C C . GLN A 1 85 ? -46.247 -37.563 49.750 1.00 38.72 85 GLN A C 1
ATOM 659 O O . GLN A 1 85 ? -47.267 -37.586 49.078 1.00 38.72 85 GLN A O 1
ATOM 664 N N . LYS A 1 86 ? -45.050 -38.025 49.327 1.00 38.84 86 LYS A N 1
ATOM 665 C 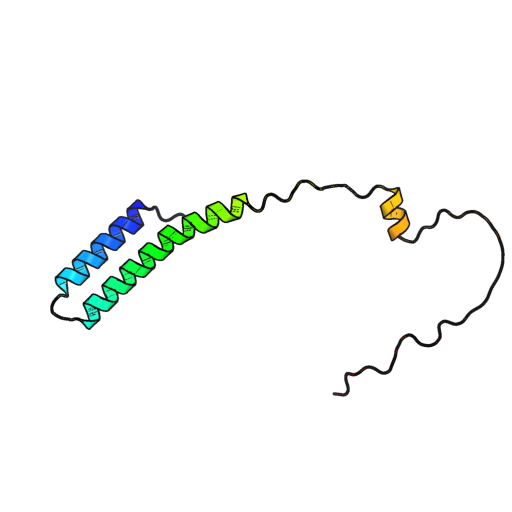CA . LYS A 1 86 ? -44.747 -39.382 48.787 1.00 38.84 86 LYS A CA 1
ATOM 666 C C . LYS A 1 86 ? -44.819 -39.642 47.260 1.00 38.84 86 LYS A C 1
ATOM 668 O O . LYS A 1 86 ? -45.786 -39.277 46.611 1.00 38.84 86 LYS A O 1
ATOM 673 N N . ASP A 1 87 ? -43.819 -40.435 46.827 1.00 39.00 87 ASP A N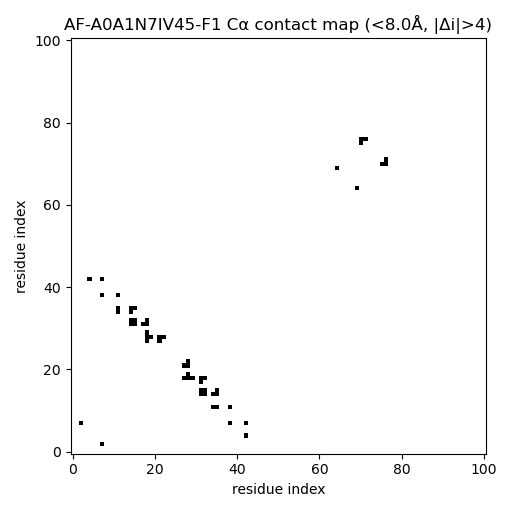 1
ATOM 674 C CA . ASP A 1 87 ? -43.696 -41.307 45.630 1.00 39.00 87 ASP A CA 1
ATOM 675 C C . ASP A 1 87 ? -43.392 -40.608 44.283 1.00 39.00 87 ASP A C 1
ATOM 677 O O . ASP A 1 87 ? -44.161 -39.767 43.844 1.00 39.00 87 ASP A O 1
ATOM 681 N N . SER A 1 88 ? -42.183 -40.710 43.703 1.00 41.56 88 SER A N 1
ATOM 682 C CA . SER A 1 88 ? -41.426 -41.834 43.086 1.00 41.56 88 SER A CA 1
ATOM 683 C C . SER A 1 88 ? -41.565 -41.879 41.549 1.00 41.56 88 SER A C 1
ATOM 685 O O . SER A 1 88 ? -42.612 -41.524 41.020 1.00 41.56 88 SER A O 1
ATOM 687 N N . SER A 1 89 ? -40.465 -42.279 40.882 1.00 41.56 89 SER A N 1
ATOM 688 C CA . SER A 1 89 ? -40.266 -42.507 39.430 1.00 41.56 89 SER A CA 1
ATOM 689 C C . SER A 1 89 ? -39.566 -41.398 38.618 1.00 41.56 89 SER A C 1
ATOM 691 O O . SER A 1 89 ? -40.181 -40.730 37.794 1.00 41.56 89 SER A O 1
ATOM 693 N N . ASP A 1 90 ? -38.243 -41.289 38.792 1.00 44.44 90 ASP A N 1
ATOM 694 C CA . ASP A 1 90 ? -37.310 -40.868 37.733 1.00 44.44 90 ASP A CA 1
ATOM 695 C C . ASP A 1 90 ? -36.896 -42.126 36.943 1.00 44.44 90 ASP A C 1
ATOM 697 O O . ASP A 1 90 ? -35.920 -42.796 37.284 1.00 44.44 90 ASP A O 1
ATOM 701 N N . GLU A 1 91 ? -37.665 -42.486 35.917 1.00 49.81 91 GLU A N 1
ATOM 702 C CA . GLU A 1 91 ? -37.272 -43.483 34.914 1.00 49.81 91 GLU A CA 1
ATOM 703 C C . GLU A 1 91 ? -37.282 -42.814 33.526 1.00 49.81 91 GLU A C 1
ATOM 705 O O . GLU A 1 91 ? -38.246 -42.148 33.157 1.00 49.81 91 GLU A O 1
ATOM 710 N N . ASP A 1 92 ? -36.186 -43.007 32.780 1.00 56.25 92 ASP A N 1
ATOM 711 C CA . ASP A 1 92 ? -36.002 -42.714 31.345 1.00 56.25 92 ASP A CA 1
ATOM 712 C C . ASP A 1 92 ? -35.776 -41.263 30.865 1.00 56.25 92 ASP A C 1
ATOM 714 O O . ASP A 1 92 ? -36.530 -40.717 30.062 1.00 56.25 92 ASP A O 1
ATOM 718 N N . ALA A 1 93 ? -34.625 -40.672 31.218 1.00 58.66 93 ALA A N 1
ATOM 719 C CA . ALA A 1 93 ? -34.104 -39.470 30.538 1.00 58.66 93 ALA A CA 1
ATOM 720 C C . ALA A 1 93 ? -32.682 -39.621 29.954 1.00 58.66 93 ALA A C 1
ATOM 722 O O . ALA A 1 93 ? -32.062 -38.625 29.590 1.00 58.66 93 ALA A O 1
ATOM 723 N N . ASN A 1 94 ? -32.155 -40.845 29.836 1.00 57.47 94 ASN A N 1
ATOM 724 C CA . ASN A 1 94 ? -30.854 -41.097 29.206 1.00 57.47 94 ASN A CA 1
ATOM 725 C C . ASN A 1 94 ? -30.993 -42.168 28.115 1.00 57.47 94 ASN A C 1
ATOM 727 O O . ASN A 1 94 ? -30.584 -43.316 28.271 1.00 57.47 94 ASN A O 1
ATOM 731 N N . GLY A 1 95 ? -31.622 -41.773 27.003 1.00 62.91 95 GLY A N 1
ATOM 732 C CA . GLY A 1 95 ? -31.660 -42.569 25.778 1.00 62.91 95 GLY A CA 1
ATOM 733 C C . GLY A 1 95 ? -30.246 -42.927 25.313 1.00 62.91 95 GLY A C 1
ATOM 734 O O . GLY A 1 95 ? -29.316 -42.133 25.456 1.00 62.91 95 GLY A O 1
ATOM 735 N N . SER A 1 96 ? -30.087 -44.143 24.790 1.00 65.38 96 SER A N 1
ATOM 736 C CA . SER A 1 96 ? -28.817 -44.719 24.336 1.00 65.38 96 SER A CA 1
ATOM 737 C C . SER A 1 96 ? -27.998 -43.724 23.507 1.00 65.38 96 SER A C 1
ATOM 739 O O . SER A 1 96 ? -28.420 -43.308 22.427 1.00 65.38 96 SER A O 1
ATOM 741 N N . SER A 1 97 ? -26.837 -43.339 24.037 1.00 65.75 97 SER A N 1
ATOM 742 C CA . SER A 1 97 ? -25.928 -42.361 23.441 1.00 65.75 97 SER A CA 1
ATOM 743 C C . SER A 1 97 ? -25.524 -42.753 22.016 1.00 65.75 97 SER A C 1
ATOM 745 O O . SER A 1 97 ? -25.115 -43.883 21.769 1.00 65.75 97 SER A O 1
ATOM 747 N N . ILE A 1 98 ? -25.611 -41.791 21.095 1.00 69.81 98 ILE A N 1
ATOM 748 C CA . ILE A 1 98 ? -25.327 -41.927 19.655 1.00 69.81 98 ILE A CA 1
ATOM 749 C C . ILE A 1 98 ? -23.828 -41.837 19.307 1.00 69.81 98 ILE A C 1
ATOM 751 O O . ILE A 1 98 ? -23.459 -41.679 18.147 1.00 69.81 98 ILE A O 1
ATOM 755 N N . PHE A 1 99 ? -22.953 -41.924 20.309 1.00 61.75 99 PHE A N 1
ATOM 756 C CA . PHE A 1 99 ? -21.509 -42.035 20.115 1.00 61.75 99 PHE A CA 1
ATOM 757 C C . PHE A 1 99 ? -21.088 -43.498 20.250 1.00 61.75 99 PHE A C 1
ATOM 759 O O . PHE A 1 99 ? -20.571 -43.914 21.285 1.00 61.75 99 PHE A O 1
ATOM 766 N N . ASP A 1 100 ? -21.354 -44.263 19.195 1.00 60.97 100 ASP A N 1
ATOM 767 C CA . ASP A 1 100 ? -20.705 -45.548 18.940 1.00 60.97 100 ASP A CA 1
ATOM 768 C C . ASP A 1 100 ? -19.373 -45.232 18.234 1.00 60.97 100 ASP A C 1
ATOM 770 O O . ASP A 1 100 ? -19.373 -44.756 17.095 1.00 60.97 100 ASP A O 1
ATOM 774 N N . PHE A 1 101 ? -18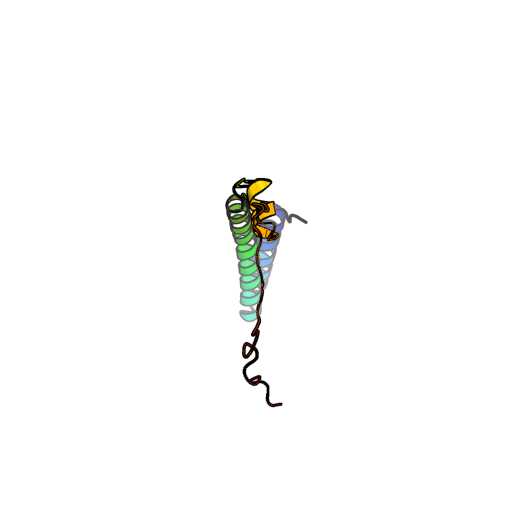.258 -45.349 18.963 1.00 57.59 101 PHE A N 1
ATOM 775 C CA . PHE A 1 101 ? -16.893 -45.182 18.445 1.00 57.59 101 PHE A CA 1
ATOM 776 C C . PHE A 1 101 ? -16.278 -46.542 18.124 1.00 57.59 101 PHE A C 1
ATOM 778 O O . PHE A 1 101 ? -16.398 -47.446 18.982 1.00 57.59 101 PHE A O 1
#

Foldseek 3Di:
DDDDPVNLVVLLVVLVVVLVVVVVDPVSVVVSVVVNVVSVVVVVVVVVVVVVVVVPPPPPPPPPQPPVRVCVVVVNDPPPDDDDDDDDDPDDPDPDDPPPD